Protein AF-A0A5U4X929-F1 (afdb_monomer)

Nearest PDB structures (foldseek):
  9jpj-assembly2_C  TM=9.579E-01  e=2.180E-04  Achromobacter denitrificans NBRC 15125
  4r1h-assembly1_B  TM=6.213E-01  e=6.551E-06  Listeria monocytogenes EGD-e
  6az6-assembly1_A  TM=5.165E-01  e=9.602E-06  Streptococcus agalactiae
  6az6-assembly1_B  TM=5.161E-01  e=1.023E-05  Streptococcus agalactiae
  2du9-assembly1_A  TM=5.658E-01  e=1.395E-04  Corynebacterium glutamicum ATCC 13032

Foldseek 3Di:
DDDDPPPVVVVVVVVVVVVVVVVVCLLVVLLVVVLVVCVVPPDDAFDFDDALVVSCVVVVHDSVSSVSSLVVCVLCVQWDQDVPPHIGGHPPPVCNVVRVPDVCPPCDPVNVVVVCVVPVVVVVVVCVVVPDPVNVVVVVVVVVVVVVVVVVVPPD

InterPro domains:
  IPR000524 Transcription regulator HTH, GntR [PF00392] (29-88)
  IPR000524 Transcription regulator HTH, GntR [PR00035] (49-63)
  IPR000524 Transcription regulator HTH, GntR [PR00035] (63-79)
  IPR000524 Transcription regulator HTH, GntR [PS50949] (24-92)
  IPR000524 Transcription regulator HTH, GntR [SM00345] (30-89)
  IPR000524 Transcription regulator HTH, GntR [cd07377] (33-88)
  IPR036388 Winged helix-like DNA-binding domain superfamily [G3DSA:1.10.10.10] (26-152)
  IPR036390 Winged helix DNA-binding domain superfamily [SSF46785] (25-91)

Organism: Salmonella enterica I (NCBI:txid59201)

Structure (mmCIF, N/CA/C/O backbone):
data_AF-A0A5U4X929-F1
#
_entry.id   AF-A0A5U4X929-F1
#
loop_
_atom_site.group_PDB
_atom_site.id
_atom_site.type_symbol
_atom_site.label_atom_id
_atom_site.label_alt_id
_atom_site.label_comp_id
_atom_site.label_asym_id
_atom_site.label_entity_id
_atom_site.label_seq_id
_atom_site.pdbx_PDB_ins_code
_atom_site.Cartn_x
_atom_site.Cartn_y
_atom_site.Cartn_z
_atom_site.occupancy
_atom_site.B_iso_or_equiv
_atom_site.auth_seq_id
_atom_site.auth_comp_id
_atom_site.auth_asym_id
_atom_site.auth_atom_id
_atom_site.pdbx_PDB_model_num
ATOM 1 N N . MET A 1 1 ? 39.960 34.988 -11.214 1.00 35.88 1 MET A N 1
ATOM 2 C CA . MET A 1 1 ? 39.481 35.298 -12.577 1.00 35.88 1 MET A CA 1
ATOM 3 C C . MET A 1 1 ? 39.037 33.974 -13.200 1.00 35.88 1 MET A C 1
ATOM 5 O O . MET A 1 1 ? 39.855 33.282 -13.784 1.00 35.88 1 MET A O 1
ATOM 9 N N . PHE A 1 2 ? 37.800 33.537 -12.936 1.00 37.28 2 PHE A N 1
ATOM 10 C CA . PHE A 1 2 ? 37.257 32.297 -13.508 1.00 37.28 2 PHE A CA 1
ATOM 11 C C . PHE A 1 2 ? 36.653 32.643 -14.867 1.00 37.28 2 PHE A C 1
ATOM 13 O O . PHE A 1 2 ? 35.679 33.390 -14.942 1.00 37.28 2 PHE A O 1
ATOM 20 N N . THR A 1 3 ? 37.279 32.173 -15.939 1.00 40.22 3 THR A N 1
ATOM 21 C CA . THR A 1 3 ? 36.759 32.323 -17.295 1.00 40.22 3 THR A CA 1
ATOM 22 C C . THR A 1 3 ? 35.535 31.422 -17.441 1.00 40.22 3 THR A C 1
ATOM 24 O O . THR A 1 3 ? 35.619 30.202 -17.312 1.00 40.22 3 THR A O 1
ATOM 27 N N . LEU A 1 4 ? 34.369 32.035 -17.649 1.00 42.56 4 LEU A N 1
ATOM 28 C CA . LEU A 1 4 ? 33.136 31.317 -17.958 1.00 42.56 4 LEU A CA 1
ATOM 29 C C . LEU A 1 4 ? 33.330 30.539 -19.272 1.00 42.56 4 LEU A C 1
ATOM 31 O O . LEU A 1 4 ? 33.849 31.111 -20.237 1.00 42.56 4 LEU A O 1
ATOM 35 N N . PRO A 1 5 ? 32.937 29.256 -19.33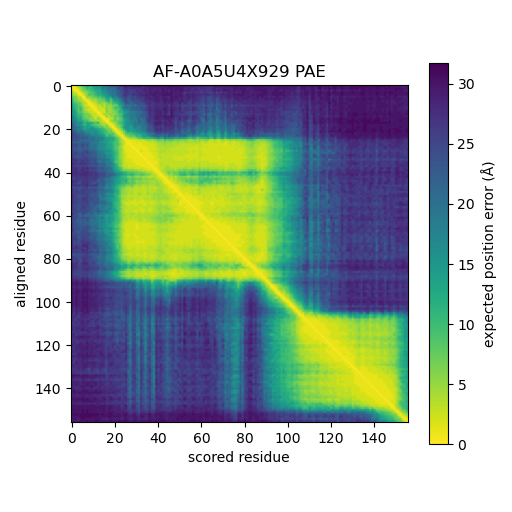9 1.00 47.97 5 PRO A N 1
ATOM 36 C CA . PRO A 1 5 ? 33.004 28.500 -20.578 1.00 47.97 5 PRO A CA 1
ATOM 37 C C . PRO A 1 5 ? 32.078 29.139 -21.621 1.00 47.97 5 PRO A C 1
ATOM 39 O O . PRO A 1 5 ? 31.026 29.689 -21.289 1.00 47.97 5 PRO A O 1
ATOM 42 N N . SER A 1 6 ? 32.494 29.093 -22.889 1.00 56.19 6 SER A N 1
ATOM 43 C CA . SER A 1 6 ? 31.748 29.678 -24.007 1.00 56.19 6 SER A CA 1
ATOM 44 C C . SER A 1 6 ? 30.284 29.215 -24.021 1.00 56.19 6 SER A C 1
ATOM 46 O O . SER A 1 6 ? 29.981 28.063 -23.708 1.00 56.19 6 SER A O 1
ATOM 48 N N . SER A 1 7 ? 29.379 30.119 -24.407 1.00 53.09 7 SER A N 1
ATOM 49 C CA . SER A 1 7 ? 27.917 29.937 -24.401 1.00 53.09 7 SER A CA 1
ATOM 50 C C . SER A 1 7 ? 27.437 28.637 -25.083 1.00 53.09 7 SER A C 1
ATOM 52 O O . SER A 1 7 ? 26.419 28.069 -24.691 1.00 53.09 7 SER A O 1
ATOM 54 N N . GLY A 1 8 ? 28.219 28.091 -26.024 1.00 54.53 8 GLY A N 1
ATOM 55 C CA . GLY A 1 8 ? 27.946 26.800 -26.664 1.00 54.53 8 GLY A CA 1
ATOM 56 C C . GLY A 1 8 ? 28.062 25.584 -25.735 1.00 54.53 8 GLY A C 1
ATOM 57 O O . GLY A 1 8 ? 27.282 24.647 -25.868 1.00 54.53 8 GLY A O 1
ATOM 58 N N . ALA A 1 9 ? 28.965 25.596 -24.749 1.00 54.56 9 ALA A N 1
ATOM 59 C CA . ALA A 1 9 ? 29.128 24.481 -23.811 1.00 54.56 9 ALA A CA 1
ATOM 60 C C . ALA A 1 9 ? 27.938 24.361 -22.843 1.00 54.56 9 ALA A C 1
ATOM 62 O O . ALA A 1 9 ? 27.523 23.255 -22.506 1.00 54.56 9 ALA A O 1
ATOM 63 N N . ILE A 1 10 ? 27.346 25.494 -22.450 1.00 56.88 10 ILE A N 1
ATOM 64 C CA . ILE A 1 10 ? 26.149 25.534 -21.598 1.00 56.88 10 ILE A CA 1
ATOM 65 C C . ILE A 1 10 ? 24.933 24.996 -22.367 1.00 56.88 10 ILE A C 1
ATOM 67 O O . ILE A 1 10 ? 24.167 24.211 -21.815 1.00 56.88 10 ILE A O 1
ATOM 71 N N . ALA A 1 11 ? 24.788 25.338 -23.653 1.00 54.38 11 ALA A N 1
ATOM 72 C CA . ALA A 1 11 ? 23.708 24.819 -24.495 1.00 54.38 11 ALA A CA 1
ATOM 73 C C . ALA A 1 11 ? 23.797 23.295 -24.706 1.00 54.38 11 ALA A C 1
ATOM 75 O O . ALA A 1 11 ? 22.776 22.614 -24.648 1.00 54.38 11 ALA A O 1
ATOM 76 N N . VAL A 1 12 ? 25.007 22.743 -24.871 1.00 56.69 12 VAL A N 1
ATOM 77 C CA . VAL A 1 12 ? 25.217 21.286 -24.973 1.00 56.69 12 VAL A CA 1
ATOM 78 C C . VAL A 1 12 ? 24.923 20.587 -23.644 1.00 56.69 12 VAL A C 1
ATOM 80 O O . VAL A 1 12 ? 24.257 19.557 -23.639 1.00 56.69 12 VAL A O 1
ATOM 83 N N . TYR A 1 13 ? 25.352 21.152 -22.511 1.00 53.66 13 TYR A N 1
ATOM 84 C CA . TYR A 1 13 ? 25.117 20.545 -21.195 1.00 53.66 13 TYR A CA 1
ATOM 85 C C . TYR A 1 13 ? 23.637 20.586 -20.791 1.00 53.66 13 TYR A C 1
ATOM 87 O O . TYR A 1 13 ? 23.113 19.611 -20.260 1.00 53.66 13 TYR A O 1
ATOM 95 N N . ILE A 1 14 ? 22.934 21.685 -21.092 1.00 56.84 14 ILE A N 1
ATOM 96 C CA . ILE A 1 14 ? 21.481 21.796 -20.898 1.00 56.84 14 ILE A CA 1
ATOM 97 C C . ILE A 1 14 ? 20.738 20.867 -21.865 1.00 56.84 14 ILE A C 1
ATOM 99 O O . ILE A 1 14 ? 19.787 20.214 -21.445 1.00 56.84 14 ILE A O 1
ATOM 103 N N . GLY A 1 15 ? 21.193 20.747 -23.117 1.00 51.22 15 GLY A N 1
ATOM 104 C CA . GLY A 1 15 ? 20.662 19.787 -24.088 1.00 51.22 15 GLY A CA 1
ATOM 105 C C . GLY A 1 15 ? 20.791 18.337 -23.610 1.00 51.22 15 GLY A C 1
ATOM 106 O O . GLY A 1 15 ? 19.793 17.625 -23.556 1.00 51.22 15 GLY A O 1
ATOM 107 N N . MET A 1 16 ? 21.980 17.930 -23.151 1.00 48.59 16 MET A N 1
ATOM 108 C CA . MET A 1 16 ? 22.230 16.593 -22.594 1.00 48.59 16 MET A CA 1
ATOM 109 C C . MET A 1 16 ? 21.453 16.341 -21.295 1.00 48.59 16 MET A C 1
ATOM 111 O O . MET A 1 16 ? 20.893 15.262 -21.121 1.00 48.59 16 MET A O 1
ATOM 115 N N . CYS A 1 17 ? 21.356 17.321 -20.390 1.00 45.53 17 CYS A N 1
ATOM 116 C CA . CYS A 1 17 ? 20.551 17.188 -19.172 1.00 45.53 17 CYS A CA 1
ATOM 117 C C . CYS A 1 17 ? 19.044 17.104 -19.469 1.00 45.53 17 CYS A C 1
ATOM 119 O O . CYS A 1 17 ? 18.342 16.332 -18.816 1.00 45.53 17 CYS A O 1
ATOM 121 N N . MET A 1 18 ? 18.537 17.842 -20.463 1.00 48.56 18 MET A N 1
ATOM 122 C CA . MET A 1 18 ? 17.137 17.749 -20.901 1.00 48.56 18 MET A CA 1
ATOM 123 C C . MET A 1 18 ? 16.835 16.400 -21.564 1.00 48.56 18 MET A C 1
ATOM 125 O O . MET A 1 18 ? 15.792 15.802 -21.295 1.00 48.56 18 MET A O 1
ATOM 129 N N . GLU A 1 19 ? 17.763 15.869 -22.360 1.00 45.16 19 GLU A N 1
ATOM 130 C CA . GLU A 1 19 ? 17.620 14.560 -23.004 1.00 45.16 19 GLU A CA 1
ATOM 131 C C . GLU A 1 19 ? 17.609 13.401 -21.984 1.00 45.16 19 GLU A C 1
ATOM 133 O O . GLU A 1 19 ? 16.868 12.427 -22.152 1.00 45.16 19 GLU A O 1
ATOM 138 N N . GLN A 1 20 ? 18.328 13.548 -20.863 1.00 47.12 20 GLN A N 1
ATOM 139 C CA . GLN A 1 20 ? 18.339 12.585 -19.749 1.00 47.12 20 GLN A CA 1
ATOM 140 C C . GLN A 1 20 ? 17.095 12.671 -18.839 1.00 47.12 20 GLN A C 1
ATOM 142 O O . GLN A 1 20 ? 16.702 11.676 -18.229 1.00 47.12 20 GLN A O 1
ATOM 147 N N . ILE A 1 21 ? 16.432 13.830 -18.744 1.00 49.53 21 ILE A N 1
ATOM 148 C CA . ILE A 1 21 ? 15.215 13.992 -17.923 1.00 49.53 21 ILE A CA 1
ATOM 149 C C . ILE A 1 21 ? 13.966 13.458 -18.651 1.00 49.53 21 ILE A C 1
ATOM 151 O O . ILE A 1 21 ?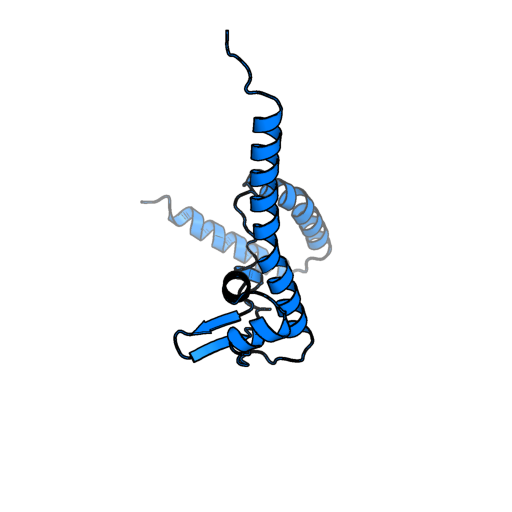 13.066 12.914 -18.007 1.00 49.53 21 ILE A O 1
ATOM 155 N N . LEU A 1 22 ? 13.914 13.550 -19.985 1.00 49.53 22 LEU A N 1
ATOM 156 C CA . LEU A 1 22 ? 12.756 13.120 -20.784 1.00 49.53 22 LEU A CA 1
ATOM 157 C C . LEU A 1 22 ? 12.661 11.598 -20.969 1.00 49.53 22 LEU A C 1
ATOM 159 O O . LEU A 1 22 ? 11.561 11.048 -21.030 1.00 49.53 22 LEU A O 1
ATOM 163 N N . THR A 1 23 ? 13.790 10.888 -20.997 1.00 49.41 23 THR A N 1
ATOM 164 C CA . THR A 1 23 ? 13.805 9.416 -21.080 1.00 49.41 23 THR A CA 1
ATOM 165 C C . THR A 1 23 ? 13.319 8.756 -19.787 1.00 49.41 23 THR A C 1
ATOM 167 O O . THR A 1 23 ? 12.707 7.690 -19.837 1.00 49.41 23 THR A O 1
ATOM 170 N N . LYS A 1 24 ? 13.477 9.427 -18.638 1.00 54.28 24 LYS A N 1
ATOM 171 C CA . LYS A 1 24 ? 13.098 8.914 -17.312 1.00 54.28 24 LYS A CA 1
ATOM 172 C C . LYS A 1 24 ? 11.581 8.899 -17.037 1.00 54.28 24 LYS A C 1
ATOM 174 O O . LYS A 1 24 ? 11.179 8.428 -15.980 1.00 54.28 24 LYS A O 1
ATOM 179 N N . ARG A 1 25 ? 10.731 9.392 -17.953 1.00 68.25 25 ARG A N 1
ATOM 180 C CA . ARG A 1 25 ? 9.255 9.377 -17.808 1.00 68.25 25 ARG A CA 1
ATOM 181 C C . ARG A 1 25 ? 8.533 8.337 -18.661 1.00 68.25 25 ARG A C 1
ATOM 183 O O . ARG A 1 25 ? 7.434 7.932 -18.306 1.00 68.25 25 ARG A O 1
ATOM 190 N N . ARG A 1 26 ? 9.142 7.840 -19.743 1.00 74.75 26 ARG A N 1
ATOM 191 C CA . ARG A 1 26 ? 8.427 6.977 -20.701 1.00 74.75 26 ARG A CA 1
ATOM 192 C C . ARG A 1 26 ? 7.941 5.664 -20.073 1.00 74.75 26 ARG A C 1
ATOM 194 O O . ARG A 1 26 ? 6.840 5.226 -20.380 1.00 74.75 26 ARG A O 1
ATOM 201 N N . TYR A 1 27 ? 8.728 5.040 -19.195 1.00 81.31 27 TYR A N 1
ATOM 202 C CA . TYR A 1 27 ? 8.278 3.827 -18.497 1.00 81.31 27 TYR A CA 1
ATOM 203 C C . TYR A 1 27 ? 7.140 4.118 -17.511 1.00 81.31 27 TYR A C 1
ATOM 205 O O . TYR A 1 27 ? 6.299 3.254 -17.288 1.00 81.31 27 TYR A O 1
ATOM 213 N N . PHE A 1 28 ? 7.099 5.324 -16.936 1.00 82.19 28 PHE A N 1
ATOM 214 C CA . PHE A 1 28 ? 6.070 5.726 -15.984 1.00 82.19 28 PHE A CA 1
ATOM 215 C C . PHE A 1 28 ? 4.723 5.900 -16.687 1.00 82.19 28 PHE A C 1
ATOM 217 O O . PHE A 1 28 ? 3.736 5.308 -16.258 1.00 82.19 28 PHE A O 1
ATOM 224 N N . ASP A 1 29 ? 4.708 6.617 -17.813 1.00 83.50 29 ASP A N 1
ATOM 225 C CA . ASP A 1 29 ? 3.500 6.814 -18.623 1.00 83.50 29 ASP A CA 1
ATOM 226 C C . ASP A 1 29 ? 2.954 5.475 -19.145 1.00 83.50 29 ASP A C 1
ATOM 228 O O . ASP A 1 29 ? 1.753 5.217 -19.094 1.00 83.50 29 ASP A O 1
ATOM 232 N N . ILE A 1 30 ? 3.844 4.579 -19.587 1.00 87.50 30 ILE A N 1
ATOM 233 C CA . ILE A 1 30 ? 3.464 3.232 -20.033 1.00 87.50 30 ILE A CA 1
ATOM 234 C C . ILE A 1 30 ? 2.960 2.378 -18.864 1.00 87.50 30 ILE A C 1
ATOM 236 O O . ILE A 1 30 ? 1.992 1.639 -19.023 1.00 87.50 30 ILE A O 1
ATOM 240 N N . GLY A 1 31 ? 3.569 2.495 -17.682 1.00 87.00 31 GLY A N 1
ATOM 241 C CA . GLY A 1 31 ? 3.102 1.826 -16.468 1.00 87.00 31 GLY A CA 1
ATOM 242 C C . GLY A 1 31 ? 1.667 2.212 -16.113 1.00 87.00 31 GLY A C 1
ATOM 243 O O . GLY A 1 31 ? 0.854 1.326 -15.861 1.00 87.00 31 GLY A O 1
ATOM 244 N N . LEU A 1 32 ? 1.332 3.504 -16.181 1.00 84.75 32 LEU A N 1
ATOM 245 C CA . LEU A 1 32 ? -0.032 3.990 -15.943 1.00 84.75 32 LEU A CA 1
ATOM 246 C C . LEU A 1 32 ? -1.035 3.451 -16.973 1.00 84.75 32 LEU A C 1
ATOM 248 O O . LEU A 1 32 ? -2.118 3.017 -16.597 1.00 84.75 32 LEU A O 1
ATOM 252 N N . GLN A 1 33 ? -0.670 3.399 -18.257 1.00 85.25 33 GLN A N 1
ATOM 253 C CA . GLN A 1 33 ? -1.547 2.830 -19.291 1.00 85.25 33 GLN A CA 1
ATOM 254 C C . GLN A 1 33 ? -1.796 1.330 -19.086 1.00 85.25 33 GLN A C 1
ATOM 256 O O . GLN A 1 33 ? -2.909 0.844 -19.285 1.00 85.25 33 GLN A O 1
ATOM 261 N N . ILE A 1 34 ? -0.766 0.577 -18.686 1.00 86.94 34 ILE A N 1
ATOM 262 C CA . ILE A 1 34 ? -0.909 -0.846 -18.356 1.00 86.94 34 ILE A CA 1
ATOM 263 C C . ILE A 1 34 ? -1.823 -1.011 -17.136 1.00 86.94 34 ILE A C 1
ATOM 265 O O . ILE A 1 34 ? -2.690 -1.878 -17.143 1.00 86.94 34 ILE A O 1
ATOM 269 N N . GLU A 1 35 ? -1.665 -0.174 -16.114 1.00 85.06 35 GLU A N 1
ATOM 270 C CA . GLU A 1 35 ? -2.514 -0.175 -14.921 1.00 85.06 35 GLU A CA 1
ATOM 271 C C . GLU A 1 35 ? -3.987 0.097 -15.251 1.00 85.06 35 GLU A C 1
ATOM 273 O O . GLU A 1 35 ? -4.858 -0.654 -14.815 1.00 85.06 35 GLU A O 1
ATOM 278 N N . GLU A 1 36 ? -4.274 1.106 -16.075 1.00 83.06 36 GLU A N 1
ATOM 279 C CA . GLU A 1 36 ? -5.635 1.391 -16.546 1.00 83.06 36 GLU A CA 1
ATOM 280 C C . GLU A 1 36 ? -6.249 0.192 -17.281 1.00 83.06 36 GLU A C 1
ATOM 282 O O . GLU A 1 36 ? -7.409 -0.152 -17.055 1.00 83.06 36 GLU A O 1
ATOM 287 N N . LEU A 1 37 ? -5.468 -0.499 -18.118 1.00 82.69 37 LEU A N 1
ATOM 288 C CA . LEU A 1 37 ? -5.927 -1.700 -18.817 1.00 82.69 37 LEU A CA 1
ATOM 289 C C . LEU A 1 37 ? -6.202 -2.866 -17.865 1.00 82.69 37 LEU A C 1
ATOM 291 O O . LEU A 1 37 ? -7.166 -3.602 -18.081 1.00 82.69 37 LEU A O 1
ATOM 295 N N . LEU A 1 38 ? -5.411 -3.025 -16.805 1.00 81.56 38 LEU A N 1
ATOM 296 C CA . LEU A 1 38 ? -5.669 -4.031 -15.773 1.00 81.56 38 LEU A CA 1
ATOM 297 C C . LEU A 1 38 ? -6.986 -3.740 -15.037 1.00 81.56 38 LEU A C 1
ATOM 299 O O . LEU A 1 38 ? -7.799 -4.647 -14.868 1.00 81.56 38 LEU A O 1
ATOM 303 N N . TYR A 1 39 ? -7.252 -2.475 -14.695 1.00 77.75 39 TYR A N 1
ATOM 304 C CA . TYR A 1 39 ? -8.488 -2.067 -14.013 1.00 77.75 39 TYR A CA 1
ATOM 305 C C . TYR A 1 39 ? -9.710 -1.914 -14.927 1.00 77.75 39 TYR A C 1
ATOM 307 O O . TYR A 1 39 ? -10.835 -1.867 -14.435 1.00 77.75 39 TYR A O 1
ATOM 315 N N . SER A 1 40 ? -9.531 -1.901 -16.250 1.00 74.81 40 SER A N 1
ATOM 316 C CA . SER A 1 40 ? -10.633 -1.836 -17.224 1.00 74.81 40 SER A CA 1
ATOM 317 C C . SER A 1 40 ? -11.531 -3.087 -17.244 1.00 74.81 40 SER A C 1
ATOM 319 O O . SER A 1 40 ? -12.521 -3.130 -17.974 1.00 74.81 40 SER A O 1
ATOM 321 N N . GLY A 1 41 ? -11.199 -4.115 -16.454 1.00 66.62 41 GLY A N 1
ATOM 322 C CA . GLY A 1 41 ? -11.954 -5.365 -16.354 1.00 66.62 41 GLY A CA 1
ATOM 323 C C . GLY A 1 41 ? -11.611 -6.395 -17.433 1.00 66.62 41 GLY A C 1
ATOM 324 O O . GLY A 1 41 ? -12.222 -7.462 -17.473 1.00 66.62 41 GLY A O 1
ATOM 325 N N . VAL A 1 42 ? -10.629 -6.099 -18.293 1.00 69.25 42 VAL A N 1
ATOM 326 C CA . VAL A 1 42 ? -10.103 -7.032 -19.305 1.00 69.25 42 VAL A CA 1
ATOM 327 C C . VAL A 1 42 ? -9.305 -8.172 -18.662 1.00 69.25 42 VAL A C 1
ATOM 329 O O . VAL A 1 42 ? -9.294 -9.275 -19.201 1.00 69.25 42 VAL A O 1
ATOM 332 N N . PHE A 1 43 ? -8.683 -7.928 -17.505 1.00 72.00 43 PHE A N 1
ATOM 333 C CA . PHE A 1 43 ? -7.905 -8.915 -16.756 1.00 72.00 43 PHE A CA 1
ATOM 334 C C . PHE A 1 43 ? -8.554 -9.207 -15.404 1.00 72.00 43 PHE A C 1
ATOM 336 O O . PHE A 1 43 ? -9.006 -8.297 -14.709 1.00 72.00 43 PHE A O 1
ATOM 343 N N . LYS A 1 44 ? -8.578 -10.480 -15.004 1.00 73.06 44 LYS A N 1
ATOM 344 C CA . LYS A 1 44 ? -9.020 -10.884 -13.662 1.00 73.06 44 LYS A CA 1
ATOM 345 C C . LYS A 1 44 ? -7.855 -10.895 -12.678 1.00 73.06 44 LYS A C 1
ATOM 347 O O . LYS A 1 44 ? -6.722 -11.206 -13.038 1.00 73.06 44 LYS A O 1
ATOM 352 N N . ALA A 1 45 ? -8.139 -10.616 -11.407 1.00 74.56 45 ALA A N 1
ATOM 353 C CA . ALA A 1 45 ? -7.175 -10.805 -10.327 1.00 74.56 45 ALA A CA 1
ATOM 354 C C . ALA A 1 45 ? -6.600 -12.236 -10.361 1.00 74.56 45 ALA A C 1
ATOM 356 O O . ALA A 1 45 ? -7.347 -13.212 -10.441 1.00 74.56 45 ALA A O 1
ATOM 357 N N . GLY A 1 46 ? -5.276 -12.362 -10.314 1.00 78.69 46 GLY A N 1
ATOM 358 C CA . GLY A 1 46 ? -4.552 -13.629 -10.435 1.00 78.69 46 GLY A CA 1
ATOM 359 C C . GLY A 1 46 ? -4.289 -14.085 -11.874 1.00 78.69 46 GLY A C 1
ATOM 360 O O . GLY A 1 46 ? -3.630 -15.107 -12.071 1.00 78.69 46 GLY A O 1
ATOM 361 N N . GLU A 1 47 ? -4.762 -13.354 -12.885 1.00 83.81 47 GLU A N 1
ATOM 362 C CA . GLU A 1 47 ? -4.497 -13.664 -14.286 1.00 83.81 47 GLU A CA 1
ATOM 363 C C . GLU A 1 47 ? -3.070 -13.281 -14.687 1.00 83.81 47 GLU A C 1
ATOM 365 O O . GLU A 1 47 ? -2.479 -12.314 -14.196 1.00 83.81 47 GLU A O 1
ATOM 370 N N . ARG A 1 48 ? -2.493 -14.078 -15.587 1.00 86.56 48 ARG A N 1
ATOM 371 C CA . ARG A 1 48 ? -1.144 -13.861 -16.097 1.00 86.56 48 ARG A CA 1
ATOM 372 C C . ARG A 1 48 ? -1.162 -12.766 -17.163 1.00 86.56 48 ARG A C 1
ATOM 374 O O . ARG A 1 48 ? -1.878 -12.877 -18.154 1.00 86.56 48 ARG A O 1
ATOM 381 N N . LEU A 1 49 ? -0.318 -11.752 -16.993 1.00 86.88 49 LEU A N 1
ATOM 382 C CA . LEU A 1 49 ? -0.102 -10.722 -18.003 1.00 86.88 49 LEU A CA 1
ATOM 383 C C . LEU A 1 49 ? 0.599 -11.305 -19.246 1.00 86.88 49 LEU A C 1
ATOM 385 O O . LEU A 1 49 ? 1.377 -12.263 -19.134 1.00 86.88 49 LEU A O 1
ATOM 389 N N . PRO A 1 50 ? 0.389 -10.691 -20.428 1.00 86.56 50 PRO A N 1
ATOM 390 C CA . PRO A 1 50 ? 1.162 -10.997 -21.625 1.00 86.56 50 PRO A CA 1
ATOM 391 C C . PRO A 1 50 ? 2.669 -10.879 -21.369 1.00 86.56 50 PRO A C 1
ATOM 393 O O . PRO A 1 50 ? 3.118 -10.096 -20.529 1.00 86.56 50 PRO A O 1
ATOM 396 N N . ALA A 1 51 ? 3.471 -11.645 -22.109 1.00 87.56 51 ALA A N 1
ATOM 397 C CA . ALA A 1 51 ? 4.923 -11.585 -21.973 1.00 87.56 51 ALA A CA 1
ATOM 398 C C . ALA A 1 51 ? 5.462 -10.179 -22.304 1.00 87.56 51 ALA A C 1
ATOM 400 O O . ALA A 1 51 ? 4.905 -9.480 -23.151 1.00 87.56 51 ALA A O 1
ATOM 401 N N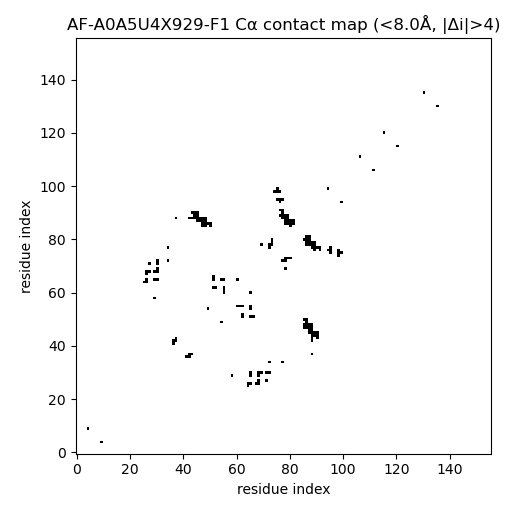 . GLU A 1 52 ? 6.606 -9.797 -21.719 1.00 86.88 52 GLU A N 1
ATOM 402 C CA . GLU A 1 52 ? 7.246 -8.488 -21.966 1.00 86.88 52 GLU A CA 1
ATOM 403 C C . GLU A 1 52 ? 7.414 -8.179 -23.459 1.00 86.88 52 GLU A C 1
ATOM 405 O O . GLU A 1 52 ? 7.276 -7.036 -23.888 1.00 86.88 52 GLU A O 1
ATOM 410 N N . ARG A 1 53 ? 7.687 -9.213 -24.265 1.00 86.00 53 ARG A N 1
ATOM 411 C CA . ARG A 1 53 ? 7.790 -9.091 -25.719 1.00 86.00 53 ARG A CA 1
ATOM 412 C C . ARG A 1 53 ? 6.473 -8.634 -26.350 1.00 86.00 53 ARG A C 1
ATOM 414 O O . ARG A 1 53 ? 6.484 -7.693 -27.134 1.00 86.00 53 ARG A O 1
ATOM 421 N N . GLU A 1 54 ? 5.361 -9.264 -26.000 1.00 86.44 54 GLU A N 1
ATOM 422 C CA . GLU A 1 54 ? 4.050 -8.899 -26.542 1.00 86.44 54 GLU A CA 1
ATOM 423 C C . GLU A 1 54 ? 3.628 -7.504 -26.082 1.00 86.44 54 GLU A C 1
ATOM 425 O O . GLU A 1 54 ? 3.108 -6.724 -26.874 1.00 86.44 54 GLU A O 1
ATOM 430 N N . LEU A 1 55 ? 3.909 -7.153 -24.824 1.00 87.00 55 LEU A N 1
ATOM 431 C CA . LEU A 1 55 ? 3.679 -5.800 -24.317 1.00 87.00 55 LEU A CA 1
ATOM 432 C C . LEU A 1 55 ? 4.528 -4.775 -25.084 1.00 87.00 55 LEU A C 1
ATOM 434 O O . LEU A 1 55 ? 4.020 -3.731 -25.478 1.00 87.00 55 LEU A O 1
ATOM 438 N N . SER A 1 56 ? 5.792 -5.087 -25.383 1.00 87.62 56 SER A N 1
ATOM 439 C CA . SER A 1 56 ? 6.656 -4.181 -26.152 1.00 87.62 56 SER A CA 1
ATOM 440 C C . SER A 1 56 ? 6.125 -3.913 -27.564 1.00 87.62 56 SER A C 1
ATOM 442 O O . SER A 1 56 ? 6.184 -2.779 -28.034 1.00 87.62 56 SER A O 1
ATOM 444 N N . GLU A 1 57 ? 5.538 -4.927 -28.205 1.00 87.94 57 GLU A N 1
ATOM 445 C CA . GLU A 1 57 ? 4.925 -4.815 -29.532 1.00 87.94 57 GLU A CA 1
ATOM 446 C C . GLU A 1 57 ? 3.605 -4.021 -29.475 1.00 87.94 57 GLU A C 1
ATOM 448 O O . GLU A 1 57 ? 3.392 -3.130 -30.296 1.00 87.94 57 GLU A O 1
ATOM 453 N N . ARG A 1 58 ? 2.752 -4.268 -28.469 1.00 85.75 58 ARG A N 1
ATOM 454 C CA . ARG A 1 58 ? 1.464 -3.565 -28.288 1.00 85.75 58 ARG A CA 1
ATOM 455 C C . ARG A 1 58 ? 1.630 -2.077 -27.978 1.00 85.75 58 ARG A C 1
ATOM 457 O O . ARG A 1 58 ? 0.930 -1.256 -28.560 1.00 85.75 58 ARG A O 1
ATOM 464 N N . PHE A 1 59 ? 2.557 -1.736 -27.085 1.00 84.19 59 PHE A N 1
ATOM 465 C CA . PHE A 1 59 ? 2.825 -0.353 -26.672 1.00 84.19 59 PHE A CA 1
ATOM 466 C C . PHE A 1 59 ? 3.906 0.333 -27.521 1.00 84.19 59 PHE A C 1
ATOM 468 O O . PHE A 1 59 ? 4.308 1.450 -27.206 1.00 84.19 59 PHE A O 1
ATOM 475 N N . GLN A 1 60 ? 4.393 -0.331 -28.580 1.00 85.38 60 GLN A N 1
ATOM 476 C CA . GLN A 1 60 ? 5.400 0.185 -29.518 1.00 85.38 60 GLN A CA 1
ATOM 477 C C . GLN A 1 60 ? 6.626 0.794 -28.813 1.00 85.38 60 GLN A C 1
ATOM 479 O O . GLN A 1 60 ? 7.124 1.861 -29.174 1.00 85.38 60 GLN A O 1
ATOM 484 N N . THR A 1 61 ? 7.116 0.119 -27.772 1.00 85.38 61 THR A N 1
ATOM 485 C CA . THR A 1 61 ? 8.214 0.610 -26.929 1.00 85.38 61 THR A CA 1
ATOM 486 C C . THR A 1 61 ? 9.322 -0.431 -26.779 1.00 85.38 61 THR A C 1
ATOM 488 O O . THR A 1 61 ? 9.189 -1.584 -27.186 1.00 85.38 61 THR A O 1
ATOM 491 N N . SER A 1 62 ? 10.443 -0.038 -26.173 1.00 86.00 62 SER A N 1
ATOM 492 C CA . SER A 1 62 ? 11.547 -0.964 -25.920 1.00 86.00 62 SER A CA 1
ATOM 493 C C . SER A 1 62 ? 11.201 -1.965 -24.810 1.00 86.00 62 SER A C 1
ATOM 495 O O . SER A 1 62 ? 10.495 -1.641 -23.852 1.00 86.00 62 SER A O 1
ATOM 497 N N . ARG A 1 63 ? 11.762 -3.177 -24.885 1.00 85.31 63 ARG A N 1
ATOM 498 C CA . ARG A 1 63 ? 11.628 -4.184 -23.815 1.00 85.31 63 ARG A CA 1
ATOM 499 C C . ARG A 1 63 ? 12.147 -3.671 -22.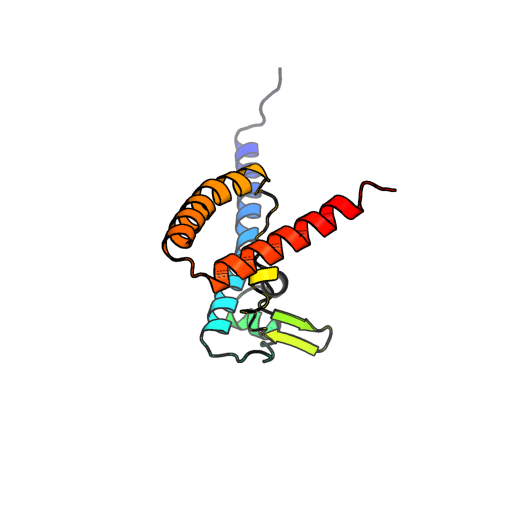473 1.00 85.31 63 ARG A C 1
ATOM 501 O O . ARG A 1 63 ? 11.552 -3.959 -21.444 1.00 85.31 63 ARG A O 1
ATOM 508 N N . THR A 1 64 ? 13.212 -2.870 -22.490 1.00 84.94 64 THR A N 1
ATOM 509 C CA . THR A 1 64 ? 13.770 -2.233 -21.291 1.00 84.94 64 THR A CA 1
ATOM 510 C C . THR A 1 64 ? 12.742 -1.323 -20.620 1.00 84.94 64 THR A C 1
ATOM 512 O O . THR A 1 64 ? 12.547 -1.408 -19.415 1.00 84.94 64 THR A O 1
ATOM 515 N N . THR A 1 65 ? 12.008 -0.531 -21.405 1.00 84.62 65 THR A N 1
ATOM 516 C CA . THR A 1 65 ? 10.955 0.363 -20.902 1.00 84.62 65 THR A CA 1
ATOM 517 C C . THR A 1 65 ? 9.752 -0.409 -20.353 1.00 84.62 65 THR A C 1
ATOM 519 O O . THR A 1 65 ? 9.222 -0.036 -19.312 1.00 84.62 65 THR A O 1
ATOM 522 N N . ILE A 1 66 ? 9.336 -1.504 -21.006 1.00 90.19 66 ILE A N 1
ATOM 523 C CA . ILE A 1 66 ? 8.296 -2.400 -20.462 1.00 90.19 66 ILE A CA 1
ATOM 524 C C . ILE A 1 66 ? 8.740 -3.007 -19.137 1.00 90.19 66 ILE A C 1
ATOM 526 O O . ILE A 1 66 ? 7.960 -3.057 -18.192 1.00 90.19 66 ILE A O 1
ATOM 530 N N . ARG A 1 67 ? 9.994 -3.451 -19.052 1.00 86.81 67 ARG A N 1
ATOM 531 C CA . ARG A 1 67 ? 10.532 -4.041 -17.831 1.00 86.81 67 ARG A CA 1
ATOM 532 C C . ARG A 1 67 ? 10.550 -3.035 -16.682 1.00 86.81 67 ARG A C 1
ATOM 534 O O . ARG A 1 67 ? 10.130 -3.374 -15.583 1.00 86.81 67 ARG A O 1
ATOM 541 N N . GLU A 1 68 ? 10.966 -1.796 -16.935 1.00 85.69 68 GLU A N 1
ATOM 542 C CA . GLU A 1 68 ? 10.897 -0.709 -15.949 1.00 85.69 68 GLU A CA 1
ATOM 543 C C . GLU A 1 68 ? 9.453 -0.401 -15.522 1.00 85.69 68 GLU A C 1
ATOM 545 O O . GLU A 1 68 ? 9.192 -0.223 -14.333 1.00 85.69 68 GLU A O 1
ATOM 550 N N . ALA A 1 69 ? 8.502 -0.411 -16.461 1.00 87.50 69 ALA A N 1
ATOM 551 C CA . ALA A 1 69 ? 7.082 -0.235 -16.165 1.00 87.50 69 ALA A CA 1
ATOM 552 C C . ALA A 1 69 ? 6.526 -1.378 -15.294 1.00 87.50 69 ALA A C 1
ATOM 554 O O . ALA A 1 69 ? 5.824 -1.125 -14.320 1.00 87.50 69 ALA A O 1
ATOM 555 N N . ILE A 1 70 ? 6.880 -2.634 -15.586 1.00 88.62 70 ILE A N 1
ATOM 556 C CA . ILE A 1 70 ? 6.470 -3.801 -14.786 1.00 88.62 70 ILE A CA 1
ATOM 557 C C . ILE A 1 70 ? 7.074 -3.744 -13.381 1.00 88.62 70 ILE A C 1
ATOM 559 O O . ILE A 1 70 ? 6.360 -3.999 -12.417 1.00 88.62 70 ILE A O 1
ATOM 563 N N . ILE A 1 71 ? 8.351 -3.367 -13.247 1.00 84.56 71 ILE A N 1
ATOM 564 C CA . ILE A 1 71 ? 8.993 -3.172 -11.937 1.00 84.56 71 ILE A CA 1
ATOM 565 C C . ILE A 1 71 ? 8.258 -2.082 -11.149 1.00 84.56 71 ILE A C 1
ATOM 567 O O . ILE A 1 71 ? 7.963 -2.266 -9.972 1.00 84.56 71 ILE A O 1
ATOM 571 N N . MET A 1 72 ? 7.908 -0.964 -11.789 1.00 85.31 72 MET A N 1
ATOM 572 C CA . MET A 1 72 ? 7.115 0.097 -11.162 1.00 85.31 72 MET A CA 1
ATOM 573 C C . MET A 1 72 ? 5.755 -0.428 -10.673 1.00 85.31 72 MET A C 1
ATOM 575 O O . MET A 1 72 ? 5.385 -0.177 -9.526 1.00 85.31 72 MET A O 1
ATOM 579 N N . LEU A 1 73 ? 5.049 -1.221 -11.483 1.00 84.19 73 LEU A N 1
ATOM 580 C CA . LEU A 1 73 ? 3.771 -1.830 -11.099 1.00 84.19 73 LEU A CA 1
ATOM 581 C C . LEU A 1 73 ? 3.914 -2.867 -9.975 1.00 84.19 73 LEU A C 1
ATOM 583 O O . LEU A 1 73 ? 3.041 -2.966 -9.112 1.00 84.19 73 LEU A O 1
ATOM 587 N N . GLU A 1 74 ? 5.015 -3.617 -9.942 1.00 84.50 74 GLU A N 1
ATOM 588 C CA . GLU A 1 74 ? 5.334 -4.566 -8.871 1.00 84.50 74 GLU A CA 1
ATOM 589 C C . GLU A 1 74 ? 5.627 -3.850 -7.542 1.00 84.50 74 GLU A C 1
ATOM 591 O O . GLU A 1 74 ? 5.153 -4.256 -6.468 1.00 84.50 74 GLU A O 1
ATOM 596 N N . LEU A 1 75 ? 6.350 -2.730 -7.610 1.00 80.00 75 LEU A N 1
ATOM 597 C CA . LEU A 1 75 ? 6.592 -1.851 -6.467 1.00 80.00 75 LEU A CA 1
ATOM 598 C C . LEU A 1 75 ? 5.282 -1.247 -5.948 1.00 80.00 75 LEU A C 1
ATOM 600 O O . LEU A 1 75 ? 5.040 -1.311 -4.744 1.00 80.00 75 LEU A O 1
ATOM 604 N N . LYS A 1 76 ? 4.394 -0.783 -6.840 1.00 75.88 76 LYS A N 1
ATOM 605 C CA . LYS A 1 76 ? 3.028 -0.336 -6.492 1.00 75.88 76 LYS A CA 1
ATOM 606 C C . LYS A 1 76 ? 2.135 -1.466 -5.963 1.00 75.88 76 LYS A C 1
ATOM 6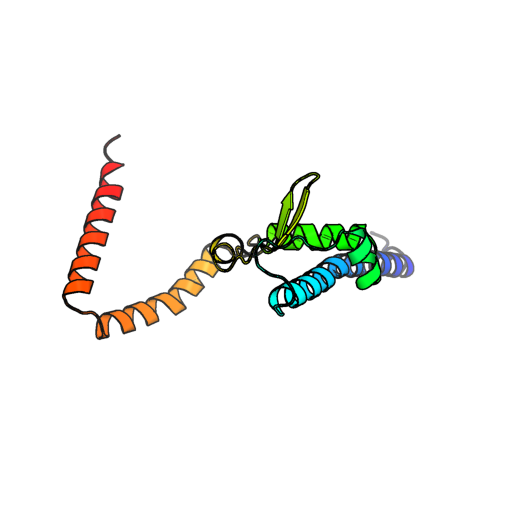08 O O . LYS A 1 76 ? 1.092 -1.202 -5.374 1.00 75.88 76 LYS A O 1
ATOM 613 N N . GLY A 1 77 ? 2.532 -2.724 -6.158 1.00 76.69 77 GLY A N 1
ATOM 614 C CA . GLY A 1 77 ? 1.778 -3.900 -5.730 1.00 76.69 77 GLY A CA 1
ATOM 615 C C . GLY A 1 77 ? 0.615 -4.266 -6.649 1.00 76.69 77 GLY A C 1
ATOM 616 O O . GLY A 1 77 ? -0.196 -5.096 -6.262 1.00 76.69 77 GLY A O 1
ATOM 617 N N . VAL A 1 78 ? 0.532 -3.690 -7.846 1.00 82.69 78 VAL A N 1
ATOM 618 C CA . VAL A 1 78 ? -0.501 -4.010 -8.847 1.00 82.69 78 VAL A CA 1
ATOM 619 C C . VAL A 1 78 ? -0.215 -5.360 -9.511 1.00 82.69 78 VAL A C 1
ATOM 621 O O . VAL A 1 78 ? -1.126 -6.058 -9.937 1.00 82.69 78 VAL A O 1
ATOM 624 N N . VAL A 1 79 ? 1.054 -5.764 -9.590 1.00 86.75 79 VAL A N 1
ATOM 625 C CA . VAL A 1 79 ? 1.459 -7.052 -10.168 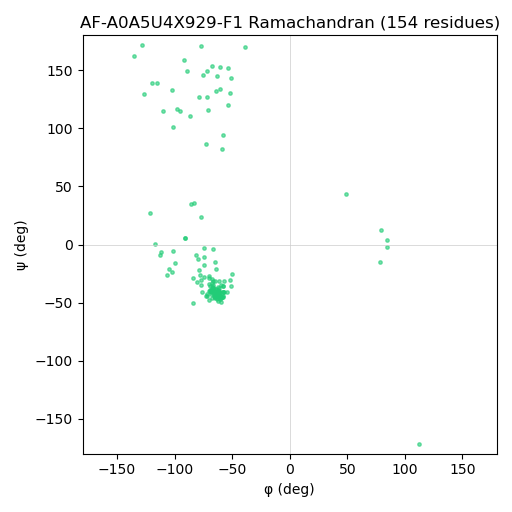1.00 86.75 79 VAL A CA 1
ATOM 626 C C . VAL A 1 79 ? 2.496 -7.759 -9.296 1.00 86.75 79 VAL A C 1
ATOM 628 O O . VAL A 1 79 ? 3.149 -7.136 -8.461 1.00 86.75 79 VAL A O 1
ATOM 631 N N . GLU A 1 80 ? 2.665 -9.062 -9.497 1.00 86.75 80 GLU A N 1
ATOM 632 C CA . GLU A 1 80 ? 3.749 -9.858 -8.907 1.00 86.75 80 GLU A CA 1
ATOM 633 C C . GLU A 1 80 ? 4.499 -10.610 -10.000 1.00 86.75 80 GLU A C 1
ATOM 635 O O . GLU A 1 80 ? 3.894 -11.294 -10.835 1.00 86.75 80 GLU A O 1
ATOM 640 N N . VAL A 1 81 ? 5.828 -10.487 -9.994 1.00 85.62 81 VAL A N 1
ATOM 641 C CA . VAL A 1 81 ? 6.700 -11.195 -10.927 1.00 85.62 81 VAL A CA 1
ATOM 642 C C . VAL A 1 81 ? 7.194 -12.477 -10.265 1.00 85.62 81 VAL A C 1
ATOM 644 O O . VAL A 1 81 ? 7.964 -12.463 -9.309 1.00 85.62 81 VAL A O 1
ATOM 647 N N . LYS A 1 82 ? 6.787 -13.626 -10.808 1.00 84.62 82 LYS A N 1
ATOM 648 C CA . LYS A 1 82 ? 7.294 -14.934 -10.381 1.00 84.62 82 LYS A CA 1
ATOM 649 C C . LYS A 1 82 ? 8.384 -15.384 -11.341 1.00 84.62 82 LYS A C 1
ATOM 651 O O . LYS A 1 82 ? 8.125 -15.605 -12.528 1.00 84.62 82 LYS A O 1
ATOM 656 N N . GLN A 1 83 ? 9.608 -15.527 -10.832 1.00 78.19 83 GLN A N 1
ATOM 657 C CA . GLN A 1 83 ? 10.774 -15.909 -11.630 1.00 78.19 83 GLN A CA 1
ATOM 658 C C . GLN A 1 83 ? 10.495 -17.202 -12.417 1.00 78.19 83 GLN A C 1
ATOM 660 O O . GLN A 1 83 ? 10.160 -18.233 -11.843 1.00 78.19 83 GLN A O 1
ATOM 665 N N . GLY A 1 84 ? 10.577 -17.131 -13.748 1.00 75.00 84 GLY A N 1
ATOM 666 C CA . GLY A 1 84 ? 10.310 -18.260 -14.653 1.00 75.00 84 GLY A CA 1
ATOM 667 C C . GLY A 1 84 ? 8.829 -18.589 -14.906 1.00 75.00 84 GLY A C 1
ATOM 668 O O . GLY A 1 84 ? 8.534 -19.276 -15.881 1.00 75.00 84 GLY A O 1
ATOM 669 N N . ALA A 1 85 ? 7.894 -18.072 -14.104 1.00 76.06 85 ALA A N 1
ATOM 670 C CA . ALA A 1 85 ? 6.457 -18.327 -14.253 1.00 76.06 85 ALA A CA 1
ATOM 671 C C . ALA A 1 85 ? 5.694 -17.167 -14.919 1.00 76.06 85 ALA A C 1
ATOM 673 O O . ALA A 1 85 ? 4.670 -17.405 -15.554 1.00 76.06 85 ALA A O 1
ATOM 674 N N . GLY A 1 86 ? 6.218 -15.939 -14.860 1.00 83.50 86 GLY A N 1
ATOM 675 C CA . GLY A 1 86 ? 5.640 -14.758 -15.509 1.00 83.50 86 GLY A CA 1
ATOM 676 C C . GLY A 1 86 ? 5.097 -13.729 -14.517 1.00 83.50 86 GLY A C 1
ATOM 677 O O . GLY A 1 86 ? 5.313 -13.838 -13.311 1.00 83.50 86 GLY A O 1
ATOM 678 N N . THR A 1 87 ? 4.411 -12.720 -15.047 1.00 87.62 87 THR A N 1
ATOM 679 C CA . THR A 1 87 ? 3.849 -11.604 -14.275 1.00 87.62 87 THR A CA 1
ATOM 680 C C . THR A 1 87 ? 2.354 -11.817 -14.085 1.00 87.62 87 THR A C 1
ATOM 682 O O . THR A 1 87 ? 1.659 -12.135 -15.048 1.00 87.62 87 THR A O 1
ATOM 685 N N . TYR A 1 88 ? 1.858 -11.647 -12.864 1.00 88.06 88 TYR A N 1
ATOM 686 C CA . TYR A 1 88 ? 0.458 -11.878 -12.509 1.00 88.06 88 TYR A CA 1
ATOM 687 C C . TYR A 1 88 ? -0.182 -10.598 -11.984 1.00 88.06 88 TYR A C 1
ATOM 689 O O . TYR A 1 88 ? 0.448 -9.873 -11.214 1.00 88.06 88 TYR A O 1
ATOM 697 N N . PHE A 1 89 ? -1.423 -10.328 -12.388 1.00 87.19 89 PHE A N 1
ATOM 698 C CA . PHE A 1 89 ? -2.198 -9.208 -11.866 1.00 87.19 89 PHE A CA 1
ATOM 699 C C . PHE A 1 89 ? -2.618 -9.503 -10.427 1.00 87.19 89 PHE A C 1
ATOM 701 O O . PHE A 1 89 ? -3.210 -10.546 -10.150 1.00 87.19 89 PHE A O 1
ATOM 708 N N . ILE A 1 90 ? -2.322 -8.592 -9.507 1.00 80.75 90 ILE A N 1
ATOM 709 C CA . ILE A 1 90 ? -2.826 -8.630 -8.140 1.00 80.75 90 ILE A CA 1
ATOM 710 C C . ILE A 1 90 ? -3.812 -7.480 -8.010 1.00 80.75 90 ILE A C 1
ATOM 712 O O . ILE A 1 90 ? -3.428 -6.313 -8.065 1.00 80.75 90 ILE A O 1
ATOM 716 N N . ASP A 1 91 ? -5.081 -7.817 -7.801 1.00 68.06 91 ASP A N 1
ATOM 717 C CA . ASP A 1 91 ? -6.091 -6.832 -7.437 1.00 68.06 91 ASP A CA 1
ATOM 718 C C . ASP A 1 91 ? -5.843 -6.399 -5.989 1.00 68.06 91 ASP A C 1
ATOM 720 O O . ASP A 1 91 ? -6.287 -7.005 -5.014 1.00 68.06 91 ASP A O 1
ATOM 724 N N . SER A 1 92 ? -4.973 -5.406 -5.859 1.00 56.88 92 SER A N 1
ATOM 725 C CA . SER A 1 92 ? -4.420 -4.960 -4.593 1.00 56.88 92 SER A CA 1
ATOM 726 C C . SER A 1 92 ? -5.313 -3.952 -3.889 1.00 56.88 92 SER A C 1
ATOM 728 O O . SER A 1 92 ? -4.782 -3.113 -3.174 1.00 56.88 92 SER A O 1
ATOM 730 N N . LEU A 1 93 ? -6.646 -4.028 -3.963 1.00 53.41 93 LEU A N 1
ATOM 731 C CA . LEU A 1 93 ? -7.457 -3.230 -3.030 1.00 53.41 93 LEU A CA 1
ATOM 732 C C . LEU A 1 93 ? -7.025 -3.452 -1.562 1.00 53.41 93 LEU A C 1
ATOM 734 O O . LEU A 1 93 ? -7.036 -2.513 -0.769 1.00 53.41 93 LEU A O 1
ATOM 738 N N . GLU A 1 94 ? -6.525 -4.644 -1.217 1.00 48.81 94 GLU A N 1
ATOM 739 C CA . GLU A 1 94 ? -5.987 -4.929 0.120 1.00 48.81 94 GLU A CA 1
ATOM 740 C C . GLU A 1 94 ? -4.515 -4.514 0.334 1.00 48.81 94 GLU A C 1
ATOM 742 O O . GLU A 1 94 ? -4.142 -4.166 1.454 1.00 48.81 94 GLU A O 1
ATOM 747 N N . LYS A 1 95 ? -3.662 -4.488 -0.707 1.00 46.69 95 LYS A N 1
ATOM 748 C CA . LYS A 1 95 ? -2.235 -4.101 -0.578 1.00 46.69 95 LYS A CA 1
ATOM 749 C C . LYS A 1 95 ? -1.925 -2.665 -0.992 1.00 46.69 95 LYS A C 1
ATOM 751 O O . LYS A 1 95 ? -0.875 -2.170 -0.599 1.00 46.69 95 LYS A O 1
ATOM 756 N N . ILE A 1 96 ? -2.803 -1.966 -1.708 1.00 48.34 96 ILE A N 1
ATOM 757 C CA . ILE A 1 96 ? -2.681 -0.527 -1.994 1.00 48.34 96 ILE A CA 1
ATOM 758 C C . ILE A 1 96 ? -2.620 0.231 -0.662 1.00 48.34 96 ILE A C 1
ATOM 760 O O . ILE A 1 96 ? -1.784 1.108 -0.514 1.00 48.34 96 ILE A O 1
ATOM 764 N N . ASN A 1 97 ? -3.342 -0.202 0.376 1.00 48.72 97 ASN A N 1
ATOM 765 C CA . ASN A 1 97 ? -3.203 0.381 1.717 1.00 48.72 97 ASN A CA 1
ATOM 766 C C . ASN A 1 97 ? -1.820 0.177 2.375 1.00 48.72 97 ASN A C 1
ATOM 768 O O . ASN A 1 97 ? -1.476 0.927 3.282 1.00 48.72 97 ASN A O 1
ATOM 772 N N . GLN A 1 98 ? -1.019 -0.805 1.943 1.00 46.00 98 GLN A N 1
ATOM 773 C CA . GLN A 1 98 ? 0.316 -1.081 2.504 1.00 46.00 98 GLN A CA 1
ATOM 774 C C . GLN A 1 98 ? 1.475 -0.657 1.583 1.00 46.00 98 GLN A C 1
ATOM 776 O O . GLN A 1 98 ? 2.562 -0.361 2.071 1.00 46.00 98 GLN A O 1
ATOM 781 N N . LYS A 1 99 ? 1.259 -0.613 0.261 1.00 43.56 99 LYS A N 1
ATOM 782 C CA . LYS A 1 99 ? 2.259 -0.276 -0.769 1.00 43.56 99 LYS A CA 1
ATOM 783 C C . LYS A 1 99 ? 1.997 1.044 -1.502 1.00 43.56 99 LYS A C 1
ATOM 785 O O . LYS A 1 99 ? 2.901 1.514 -2.178 1.00 43.56 99 LYS A O 1
ATOM 790 N N . ALA A 1 100 ? 0.844 1.699 -1.319 1.00 47.31 100 ALA A N 1
ATOM 791 C CA . ALA A 1 100 ? 0.666 3.118 -1.669 1.00 47.31 100 ALA A CA 1
ATOM 792 C C . ALA A 1 100 ? 1.299 4.058 -0.632 1.00 47.31 100 ALA A C 1
ATOM 794 O O . ALA A 1 100 ? 0.966 5.239 -0.548 1.00 47.31 100 ALA A O 1
ATOM 795 N N . LEU A 1 101 ? 2.282 3.555 0.115 1.00 49.81 101 LEU A N 1
ATOM 796 C CA . LEU A 1 101 ? 3.435 4.369 0.435 1.00 49.81 101 LEU A CA 1
ATOM 797 C C . LEU A 1 101 ? 4.025 4.786 -0.915 1.00 49.81 101 LEU A C 1
ATOM 799 O O . LEU A 1 101 ? 4.758 4.042 -1.563 1.00 49.81 101 LEU A O 1
ATOM 803 N N . LEU A 1 102 ? 3.608 5.972 -1.358 1.00 50.50 102 LEU A N 1
ATOM 804 C CA . LEU A 1 102 ? 4.236 6.792 -2.389 1.00 50.50 102 LEU A CA 1
ATOM 805 C C . LEU A 1 102 ? 5.772 6.711 -2.254 1.00 50.50 102 LEU A C 1
ATOM 807 O O . LEU A 1 102 ? 6.274 6.256 -1.225 1.00 50.50 102 LEU A O 1
ATOM 811 N N . PRO A 1 103 ? 6.565 7.210 -3.213 1.00 46.84 103 PRO A N 1
ATOM 812 C CA . PRO A 1 103 ? 7.960 7.542 -2.939 1.00 46.84 103 PRO A CA 1
ATOM 813 C C . PRO A 1 103 ? 8.006 8.586 -1.797 1.00 46.84 103 PRO A C 1
ATOM 815 O O . PRO A 1 103 ? 8.049 9.787 -2.022 1.00 46.84 103 PRO A O 1
ATOM 818 N N . TYR A 1 104 ? 7.912 8.125 -0.549 1.00 52.16 104 TYR A N 1
ATOM 819 C CA . TYR A 1 104 ? 7.782 8.889 0.692 1.00 52.16 104 TYR A CA 1
ATOM 820 C C . TYR A 1 104 ? 9.173 9.347 1.146 1.00 52.16 104 TYR A C 1
ATOM 822 O O . TYR A 1 104 ? 9.485 9.365 2.331 1.00 52.16 104 TYR A O 1
ATOM 830 N N . SER A 1 105 ? 10.049 9.684 0.198 1.00 53.56 105 SER A N 1
ATOM 831 C CA . SER A 1 105 ? 11.343 10.283 0.513 1.00 53.56 105 SER A CA 1
ATOM 832 C C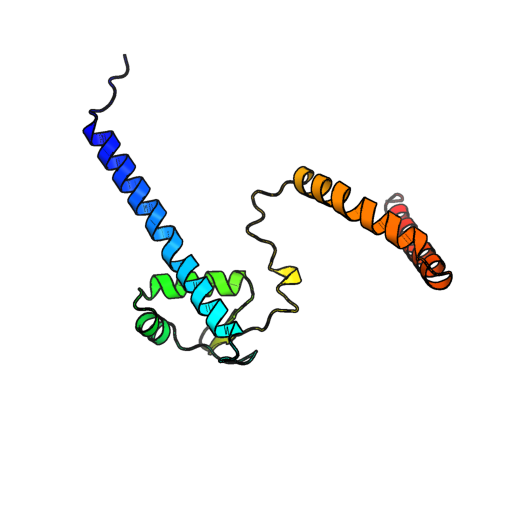 . SER A 1 105 ? 11.211 11.749 0.938 1.00 53.56 105 SER A C 1
ATOM 834 O O . SER A 1 105 ? 12.121 12.244 1.592 1.00 53.56 105 SER A O 1
ATOM 836 N N . ASP A 1 106 ? 10.078 12.405 0.644 1.00 56.53 106 ASP A N 1
ATOM 837 C CA . ASP A 1 106 ? 9.905 13.854 0.849 1.00 56.53 106 ASP A CA 1
ATOM 838 C C . ASP A 1 106 ? 8.824 14.251 1.870 1.00 56.53 106 ASP A C 1
ATOM 840 O O . ASP A 1 106 ? 8.609 15.438 2.096 1.00 56.53 106 ASP A O 1
ATOM 844 N N . ILE A 1 107 ? 8.121 13.303 2.499 1.00 72.50 107 ILE A N 1
ATOM 845 C CA . ILE A 1 107 ? 7.076 13.642 3.479 1.00 72.50 107 ILE A CA 1
ATOM 846 C C . ILE A 1 107 ? 7.653 13.442 4.874 1.00 72.50 107 ILE A C 1
ATOM 848 O O . ILE A 1 107 ? 7.782 12.318 5.365 1.00 72.50 107 ILE A O 1
ATOM 852 N N . GLY A 1 108 ? 8.037 14.552 5.494 1.00 79.25 108 GLY A N 1
ATOM 853 C CA . GLY A 1 108 ? 8.597 14.565 6.829 1.00 79.25 108 GLY A CA 1
ATOM 854 C C . GLY A 1 108 ? 7.538 14.397 7.927 1.00 79.25 108 GLY A C 1
ATOM 855 O O . GLY A 1 108 ? 6.324 14.451 7.692 1.00 79.25 108 GLY A O 1
ATOM 856 N N . PRO A 1 109 ? 7.990 14.203 9.179 1.00 82.94 109 PRO A N 1
ATOM 857 C CA . PRO A 1 109 ? 7.103 14.125 10.336 1.00 82.94 109 PRO A CA 1
ATOM 858 C C . PRO A 1 109 ? 6.221 15.369 10.499 1.00 82.94 109 PRO A C 1
ATOM 860 O O . PRO A 1 109 ? 5.099 15.264 10.986 1.00 82.94 109 PRO A O 1
ATOM 863 N N . PHE A 1 110 ? 6.707 16.544 10.087 1.00 85.69 110 PHE A N 1
ATOM 864 C CA . PHE A 1 110 ? 5.983 17.805 10.224 1.00 85.69 110 PHE A CA 1
ATOM 865 C C . PHE A 1 110 ? 4.802 17.903 9.262 1.00 85.69 110 PHE A C 1
ATOM 867 O O . PHE A 1 110 ? 3.707 18.263 9.686 1.00 85.69 110 PHE A O 1
ATOM 874 N N . GLU A 1 111 ? 4.991 17.521 8.003 1.00 85.12 111 GLU A N 1
ATOM 875 C CA . GLU A 1 111 ? 3.940 17.475 6.987 1.00 85.12 111 GLU A CA 1
ATOM 876 C C . GLU A 1 111 ? 2.839 16.489 7.403 1.00 85.12 111 GLU A C 1
ATOM 878 O O . GLU A 1 111 ? 1.645 16.780 7.290 1.00 85.12 111 GLU A O 1
ATOM 883 N N . LEU A 1 112 ? 3.234 15.345 7.974 1.00 86.62 112 LEU A N 1
ATOM 884 C CA . LEU A 1 112 ? 2.302 14.357 8.510 1.00 86.62 112 LEU A CA 1
ATOM 885 C C . LEU A 1 112 ? 1.523 14.914 9.713 1.00 86.62 112 LEU A C 1
ATOM 887 O O . LEU A 1 112 ? 0.300 14.772 9.775 1.00 86.62 112 LEU A O 1
ATOM 891 N N . LEU A 1 113 ? 2.197 15.585 10.653 1.00 89.88 113 LEU A N 1
ATOM 892 C CA . LEU A 1 113 ? 1.544 16.220 11.803 1.00 89.88 113 LEU A CA 1
ATOM 893 C C . LEU A 1 113 ? 0.568 17.324 11.378 1.00 89.88 113 LEU A C 1
ATOM 895 O O . LEU A 1 113 ? -0.532 17.399 11.925 1.00 89.88 113 LEU A O 1
ATOM 899 N N . GLN A 1 114 ? 0.925 18.136 10.383 1.00 89.19 114 GLN A N 1
ATOM 900 C CA . GLN A 1 114 ? 0.040 19.163 9.828 1.00 89.19 114 GLN A CA 1
ATOM 901 C C . GLN A 1 114 ? -1.221 18.544 9.216 1.00 89.19 114 GLN A C 1
ATOM 903 O O . GLN A 1 114 ? -2.331 18.994 9.505 1.00 89.19 114 GLN A O 1
ATOM 908 N N . ALA A 1 115 ? -1.077 17.471 8.433 1.00 89.50 115 ALA A N 1
ATOM 909 C CA . ALA A 1 115 ? -2.221 16.754 7.875 1.00 89.50 115 ALA A CA 1
ATOM 910 C C . ALA A 1 115 ? -3.135 16.189 8.979 1.00 89.50 115 ALA A C 1
ATOM 912 O O . ALA A 1 115 ? -4.357 16.356 8.922 1.00 89.50 115 ALA A O 1
ATOM 913 N N . ARG A 1 116 ? -2.553 15.584 10.026 1.00 92.88 116 ARG A N 1
ATOM 914 C CA . ARG A 1 116 ? -3.311 15.074 11.182 1.00 92.88 116 ARG A CA 1
ATOM 915 C C . ARG A 1 116 ? -4.066 16.177 11.912 1.00 92.88 116 ARG A C 1
ATOM 917 O O . ARG A 1 116 ? -5.240 15.991 12.211 1.00 92.88 116 ARG A O 1
ATOM 924 N N . GLN A 1 117 ? -3.444 17.332 12.154 1.00 91.56 117 GLN A N 1
ATOM 925 C CA . GLN A 1 117 ? -4.101 18.454 12.835 1.00 91.56 117 GLN A CA 1
ATOM 926 C C . GLN A 1 117 ? -5.382 18.903 12.120 1.00 91.56 117 GLN A C 1
ATOM 928 O O . GLN A 1 117 ? -6.392 19.165 12.779 1.00 91.56 117 GLN A O 1
ATOM 933 N N . VAL A 1 118 ? -5.354 18.947 10.785 1.00 91.00 118 VAL A N 1
ATOM 934 C CA . VAL A 1 118 ? -6.504 19.352 9.965 1.00 91.00 118 VAL A CA 1
ATOM 935 C C . VAL A 1 118 ? -7.596 18.279 9.956 1.00 91.00 118 VAL A C 1
ATOM 937 O O . VAL A 1 118 ? -8.778 18.598 10.088 1.00 91.00 118 VAL A O 1
ATOM 940 N N . ILE A 1 119 ? -7.226 17.008 9.803 1.00 93.44 119 ILE A N 1
ATOM 941 C CA . ILE A 1 119 ? -8.193 15.922 9.597 1.00 93.44 119 ILE A CA 1
ATOM 942 C C . ILE A 1 119 ? -8.750 15.405 10.932 1.00 93.44 119 ILE A C 1
ATOM 944 O O . ILE A 1 119 ? -9.966 15.324 11.113 1.00 93.44 119 ILE A O 1
ATOM 948 N N . GLU A 1 120 ? -7.885 15.085 11.893 1.00 94.31 120 GLU A N 1
ATOM 949 C CA . GLU A 1 120 ? -8.272 14.372 13.117 1.00 94.31 120 GLU A CA 1
ATOM 950 C C . GLU A 1 120 ? -9.133 15.222 14.045 1.00 94.31 120 GLU A C 1
ATOM 952 O O . GLU A 1 120 ? -10.073 14.699 14.641 1.00 94.31 120 GLU A O 1
ATOM 957 N N . SER A 1 121 ? -8.878 16.530 14.133 1.00 92.38 121 SER A N 1
ATOM 958 C CA . SER A 1 121 ? -9.668 17.440 14.974 1.00 92.38 121 SER A CA 1
ATOM 959 C C . SER A 1 121 ? -11.136 17.471 14.544 1.00 92.38 121 SER A C 1
ATOM 961 O O . SER A 1 121 ? -12.040 17.360 15.373 1.00 92.38 121 SER A O 1
ATOM 963 N N . ASN A 1 122 ? -11.374 17.556 13.231 1.00 91.31 122 ASN A N 1
ATOM 964 C CA . ASN A 1 122 ? -12.717 17.570 12.658 1.00 91.31 122 ASN A CA 1
ATOM 965 C C . ASN A 1 122 ? -13.425 16.225 12.855 1.00 91.31 122 ASN A C 1
ATOM 967 O O . ASN A 1 122 ? -14.572 16.189 13.301 1.00 91.31 122 ASN A O 1
ATOM 971 N N . ILE A 1 123 ? -12.727 15.116 12.586 1.00 94.50 123 ILE A N 1
ATOM 972 C CA . ILE A 1 123 ? -13.270 13.766 12.787 1.00 94.50 123 ILE A CA 1
ATOM 973 C C . ILE A 1 123 ? -13.617 13.536 14.259 1.00 94.50 123 ILE A C 1
ATOM 975 O O . ILE A 1 123 ? -14.699 13.041 14.563 1.00 94.50 123 ILE A O 1
ATOM 979 N N . THR A 1 124 ? -12.729 13.920 15.177 1.00 93.19 124 THR A N 1
ATOM 980 C CA . THR A 1 124 ? -12.918 13.726 16.621 1.00 93.19 124 THR A CA 1
ATOM 981 C C . THR A 1 124 ? -14.090 14.550 17.136 1.00 93.19 124 THR A C 1
ATOM 983 O O . THR A 1 124 ? -14.923 14.028 17.876 1.00 93.19 124 THR A O 1
ATOM 986 N N . GLY A 1 125 ? -14.202 15.811 16.707 1.00 93.38 125 GLY A N 1
ATOM 987 C CA . GLY A 1 125 ? -15.344 16.659 17.041 1.00 93.38 125 GLY A CA 1
ATOM 988 C C . GLY A 1 125 ? -16.662 16.057 16.553 1.00 93.38 125 GLY A C 1
ATOM 989 O O . GLY A 1 125 ? -17.615 15.952 17.322 1.00 93.38 125 GLY A O 1
ATOM 990 N N . PHE A 1 126 ? -16.701 15.580 15.306 1.00 93.38 126 PHE A N 1
ATOM 991 C CA . PHE A 1 126 ? -17.890 14.929 14.759 1.00 93.38 126 PHE A CA 1
ATOM 992 C C . PHE A 1 126 ? -18.235 13.637 15.514 1.00 93.38 126 PHE A C 1
ATOM 994 O O . PHE A 1 126 ? -19.375 13.457 15.949 1.00 93.38 126 PHE A O 1
ATOM 1001 N N . ALA A 1 127 ? -17.246 12.775 15.757 1.00 93.94 127 ALA A N 1
ATOM 1002 C CA . ALA A 1 127 ? -17.415 11.535 16.508 1.00 93.94 127 ALA A CA 1
ATOM 1003 C C . ALA A 1 127 ? -17.946 11.790 17.926 1.00 93.94 127 ALA A C 1
ATOM 1005 O O . ALA A 1 127 ? -18.856 11.091 18.365 1.00 93.94 127 ALA A O 1
ATOM 1006 N N . ALA A 1 128 ? -17.459 12.824 18.618 1.00 94.50 128 ALA A N 1
ATOM 1007 C CA . ALA A 1 128 ? -17.917 13.178 19.961 1.00 94.50 128 ALA A CA 1
ATOM 1008 C C . ALA A 1 128 ? -19.413 13.535 20.011 1.00 94.50 128 ALA A C 1
ATOM 1010 O O . ALA A 1 128 ? -20.071 13.261 21.012 1.00 94.50 128 ALA A O 1
ATOM 1011 N N . THR A 1 129 ? -19.967 14.101 18.934 1.00 94.31 129 THR A N 1
ATOM 1012 C CA . THR A 1 129 ? -21.404 14.426 18.858 1.00 94.31 129 THR A CA 1
ATOM 1013 C C . THR A 1 129 ? -22.297 13.224 18.552 1.00 94.31 129 THR A C 1
ATOM 1015 O O . THR A 1 129 ? -23.486 13.266 18.854 1.00 94.31 129 THR A O 1
ATOM 1018 N N . GLN A 1 130 ? -21.743 12.159 17.966 1.00 94.25 130 GLN A N 1
ATOM 1019 C CA . GLN A 1 130 ? -22.497 10.992 17.486 1.00 94.25 130 GLN A CA 1
ATOM 1020 C C . GLN A 1 130 ? -22.231 9.709 18.289 1.00 94.25 130 GLN A C 1
ATOM 1022 O O . GLN A 1 130 ? -22.875 8.687 18.052 1.00 94.25 130 GLN A O 1
ATOM 1027 N N . ILE A 1 131 ? -21.278 9.732 19.224 1.00 95.56 131 ILE A N 1
ATOM 1028 C CA . ILE A 1 131 ? -20.831 8.535 19.936 1.00 95.56 131 ILE A CA 1
ATOM 1029 C C . ILE A 1 131 ? -21.944 7.911 20.789 1.00 95.56 131 ILE A C 1
ATOM 1031 O O . ILE A 1 131 ? -22.606 8.574 21.589 1.00 95.56 131 ILE A O 1
ATOM 1035 N N . ARG A 1 132 ? -22.121 6.592 20.668 1.00 96.31 132 ARG A N 1
ATOM 1036 C CA . ARG A 1 132 ? -23.060 5.815 21.488 1.00 96.31 132 ARG A CA 1
ATOM 1037 C C . ARG A 1 132 ? -22.372 5.257 22.730 1.00 96.31 132 ARG A C 1
ATOM 1039 O O . ARG A 1 132 ? -21.163 5.041 22.769 1.00 96.31 132 ARG A O 1
ATOM 1046 N N . PHE A 1 133 ? -23.165 4.924 23.748 1.00 93.00 133 PHE A N 1
ATOM 1047 C CA . PHE A 1 133 ? -22.655 4.418 25.030 1.00 93.00 133 PHE A CA 1
ATOM 1048 C C . PHE A 1 133 ? -21.735 3.188 24.893 1.00 93.00 133 PHE A C 1
ATOM 1050 O O . PHE A 1 133 ? -20.699 3.099 25.553 1.00 93.00 133 PHE A O 1
ATOM 1057 N N . ASN A 1 134 ? -22.083 2.248 24.008 1.00 94.06 134 ASN A N 1
ATOM 1058 C CA . ASN A 1 134 ? -21.275 1.048 23.775 1.00 94.06 134 ASN A CA 1
ATOM 1059 C C . ASN A 1 134 ? -19.924 1.370 23.113 1.00 94.06 134 ASN A C 1
ATOM 1061 O O . ASN A 1 134 ? -18.916 0.767 23.478 1.00 94.06 134 ASN A O 1
ATOM 1065 N N . GLU A 1 135 ? -19.894 2.344 22.202 1.00 93.88 135 GLU A N 1
ATOM 1066 C CA . GLU A 1 135 ? -18.681 2.811 21.518 1.00 93.88 135 GLU A CA 1
ATOM 1067 C C . GLU A 1 135 ? -17.770 3.564 22.498 1.00 93.88 135 GLU A C 1
ATOM 1069 O O . GLU A 1 135 ? -16.569 3.312 22.547 1.00 93.88 135 GLU A O 1
ATOM 1074 N N . LEU A 1 136 ? -18.342 4.387 23.386 1.00 94.00 136 LEU A N 1
ATOM 1075 C CA . LEU A 1 136 ? -17.595 5.046 24.462 1.00 94.00 136 LEU A CA 1
ATOM 1076 C C . LEU A 1 136 ? -16.953 4.032 25.423 1.00 94.00 136 LEU A C 1
ATOM 1078 O O . LEU A 1 136 ? -15.808 4.196 25.844 1.00 94.00 136 LEU A O 1
ATOM 1082 N N . LYS A 1 137 ? -17.672 2.957 25.764 1.00 96.00 137 LYS A N 1
ATOM 1083 C CA . LYS A 1 137 ? -17.134 1.873 26.598 1.00 96.00 137 LYS A CA 1
ATOM 1084 C C . LYS A 1 137 ? -15.993 1.129 25.900 1.00 96.00 137 LYS A C 1
ATOM 1086 O O . LYS A 1 137 ? -15.031 0.747 26.562 1.00 96.00 137 LYS A O 1
ATOM 1091 N N . GLN A 1 138 ? -16.092 0.914 24.589 1.00 95.00 138 GLN A N 1
ATOM 1092 C CA . GLN A 1 138 ? -15.006 0.330 23.799 1.00 95.00 138 GLN A CA 1
ATOM 1093 C C . GLN A 1 138 ? -13.785 1.251 23.757 1.00 95.00 138 GLN A C 1
ATOM 1095 O O . GLN A 1 138 ? -12.681 0.777 24.009 1.00 95.00 138 GLN A O 1
ATOM 1100 N N . LEU A 1 139 ? -13.982 2.554 23.545 1.00 94.00 139 LEU A N 1
ATOM 1101 C CA . LEU A 1 139 ? -12.897 3.535 23.531 1.00 94.00 139 LEU A CA 1
ATOM 1102 C C . LEU A 1 139 ? -12.123 3.547 24.857 1.00 94.00 139 LEU A C 1
ATOM 1104 O O . LEU A 1 139 ? -10.898 3.479 24.852 1.00 94.00 139 LEU A O 1
ATOM 1108 N N . LYS A 1 140 ? -12.828 3.531 25.999 1.00 94.81 140 LYS A N 1
ATOM 1109 C CA . LYS A 1 140 ? -12.190 3.436 27.325 1.00 94.81 140 LYS A CA 1
ATOM 1110 C C . LYS A 1 140 ? -11.332 2.182 27.479 1.00 94.81 140 LYS A C 1
ATOM 1112 O O . LYS A 1 140 ? -10.205 2.273 27.946 1.00 94.81 140 LYS A O 1
ATOM 1117 N N . ARG A 1 141 ? -11.831 1.025 27.031 1.00 95.50 141 ARG A N 1
ATOM 1118 C CA . ARG A 1 141 ? -11.065 -0.232 27.075 1.00 95.50 141 ARG A CA 1
ATOM 1119 C C . ARG A 1 141 ? -9.789 -0.163 26.239 1.00 95.50 141 ARG A C 1
ATOM 1121 O O . ARG A 1 141 ? -8.784 -0.729 26.648 1.00 95.50 141 ARG A O 1
ATOM 1128 N N . ILE A 1 142 ? -9.832 0.502 25.085 1.00 95.06 142 ILE A N 1
ATOM 1129 C CA . ILE A 1 142 ? -8.656 0.679 24.223 1.00 95.06 142 ILE A CA 1
ATOM 1130 C C . ILE A 1 142 ? -7.604 1.541 24.934 1.00 95.06 142 ILE A C 1
ATOM 1132 O O . ILE A 1 142 ? -6.438 1.160 24.964 1.00 95.06 142 ILE A O 1
ATOM 1136 N N . ILE A 1 143 ? -8.013 2.646 25.566 1.00 93.69 143 ILE A N 1
ATOM 1137 C CA . ILE A 1 143 ? -7.101 3.517 26.329 1.00 93.69 143 ILE A CA 1
ATOM 1138 C C . ILE A 1 143 ? -6.476 2.752 27.504 1.00 93.69 143 ILE A C 1
ATOM 1140 O O . ILE A 1 143 ? -5.258 2.747 27.656 1.00 93.69 143 ILE A O 1
ATOM 1144 N N . GLU A 1 144 ? -7.279 2.012 28.273 1.00 94.62 144 GLU A N 1
ATOM 1145 C CA . GLU A 1 144 ?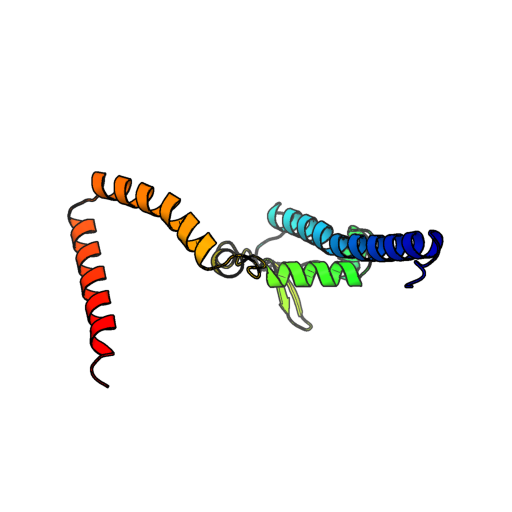 -6.780 1.175 29.376 1.00 94.62 144 GLU A CA 1
ATOM 1146 C C . GLU A 1 144 ? -5.775 0.109 28.900 1.00 94.62 144 GLU A C 1
ATOM 1148 O O . GLU A 1 144 ? -4.838 -0.242 29.618 1.00 94.62 144 GLU A O 1
ATOM 1153 N N . GLN A 1 145 ? -5.958 -0.444 27.696 1.00 93.50 145 GLN A N 1
ATOM 1154 C CA . GLN A 1 145 ? -5.003 -1.383 27.101 1.00 93.50 145 GLN A CA 1
ATOM 1155 C C . GLN A 1 145 ? -3.696 -0.693 26.702 1.00 93.50 145 GLN A C 1
ATOM 1157 O O . GLN A 1 145 ? -2.629 -1.265 26.920 1.00 93.50 145 GLN A O 1
ATOM 1162 N N . GLN A 1 146 ? -3.768 0.521 26.152 1.00 90.38 146 GLN A N 1
ATOM 1163 C CA . GLN A 1 146 ? -2.592 1.309 25.782 1.00 90.38 146 GLN A CA 1
ATOM 1164 C C . GLN A 1 146 ? -1.769 1.705 27.011 1.00 90.38 146 GLN A C 1
ATOM 1166 O O . GLN A 1 146 ? -0.557 1.505 27.022 1.00 90.38 146 GLN A O 1
ATOM 1171 N N . GLU A 1 147 ? -2.413 2.187 28.076 1.00 92.00 147 GLU A N 1
ATOM 1172 C CA . GLU A 1 147 ? -1.734 2.556 29.326 1.00 92.00 147 GLU A CA 1
ATOM 1173 C C . GLU A 1 147 ? -0.966 1.374 29.931 1.00 92.00 147 GLU A C 1
ATOM 1175 O O . GLU A 1 147 ? 0.179 1.525 30.358 1.00 92.00 147 GLU A O 1
ATOM 1180 N N . LYS A 1 148 ? -1.551 0.170 29.895 1.00 90.06 148 LYS A N 1
ATOM 1181 C CA . LYS A 1 148 ? -0.882 -1.056 30.359 1.00 90.06 148 LYS A CA 1
ATOM 1182 C C . LYS A 1 148 ? 0.336 -1.434 29.519 1.00 90.06 148 LYS A C 1
ATOM 1184 O O . LYS A 1 148 ? 1.268 -2.023 30.056 1.00 90.06 148 LYS A O 1
ATOM 1189 N N . GLN A 1 149 ? 0.331 -1.130 28.223 1.00 85.44 149 GLN A N 1
ATOM 1190 C CA . GLN A 1 149 ? 1.468 -1.400 27.338 1.00 85.44 149 GLN A CA 1
ATOM 1191 C C . GLN A 1 149 ? 2.597 -0.384 27.536 1.00 85.44 149 GLN A C 1
ATOM 1193 O O . GLN A 1 149 ? 3.759 -0.762 27.470 1.00 85.44 149 GLN A O 1
ATOM 1198 N N . ILE A 1 150 ? 2.265 0.875 27.830 1.00 81.50 150 ILE A N 1
ATOM 1199 C CA . ILE A 1 150 ? 3.249 1.942 28.063 1.00 81.50 150 ILE A CA 1
ATOM 1200 C C . ILE A 1 150 ? 3.890 1.814 29.456 1.00 81.50 150 ILE A C 1
ATOM 1202 O O . ILE A 1 150 ? 5.097 1.976 29.594 1.00 81.50 150 ILE A O 1
ATOM 1206 N N . GLY A 1 151 ? 3.111 1.481 30.492 1.00 65.69 151 GLY A N 1
ATOM 1207 C CA . GLY A 1 151 ? 3.614 1.336 31.867 1.00 65.69 151 GLY A CA 1
ATOM 1208 C C . GLY A 1 151 ? 4.428 0.063 32.138 1.00 65.69 151 GLY A C 1
ATOM 1209 O O . GLY A 1 151 ? 5.042 -0.049 33.195 1.00 65.69 151 GLY A O 1
ATOM 1210 N N . GLY A 1 152 ? 4.441 -0.901 31.212 1.00 56.38 152 GLY A N 1
ATOM 1211 C CA . GLY A 1 152 ? 5.219 -2.141 31.332 1.00 56.38 152 GLY A CA 1
ATOM 1212 C C . GLY A 1 152 ? 6.698 -2.021 30.943 1.00 56.38 152 GLY A C 1
ATOM 1213 O O . GLY A 1 152 ? 7.447 -2.967 31.173 1.00 56.38 152 GLY A O 1
ATOM 1214 N N . ASP A 1 153 ? 7.113 -0.888 30.366 1.00 54.09 153 ASP A N 1
ATOM 1215 C CA . ASP A 1 153 ? 8.476 -0.667 29.850 1.00 54.09 153 ASP A CA 1
ATOM 1216 C C . ASP A 1 153 ? 9.354 0.170 30.804 1.00 54.09 153 ASP A C 1
ATOM 1218 O O . ASP A 1 153 ? 10.547 0.336 30.582 1.00 54.09 153 ASP A O 1
ATOM 1222 N N . SER A 1 154 ? 8.779 0.683 31.898 1.00 53.44 154 SER A N 1
ATOM 1223 C CA . SER A 1 154 ? 9.468 1.514 32.899 1.00 53.44 154 SER A CA 1
ATOM 1224 C C . SER A 1 154 ? 10.092 0.737 34.072 1.00 53.44 154 SER A C 1
ATOM 1226 O O . SER A 1 154 ? 10.592 1.367 34.999 1.00 53.44 154 SER A O 1
ATOM 1228 N N . ASP A 1 155 ? 10.076 -0.601 34.038 1.00 54.50 155 ASP A N 1
ATOM 1229 C CA . ASP A 1 155 ? 10.547 -1.478 35.131 1.00 54.50 155 ASP A CA 1
ATOM 1230 C C . ASP A 1 155 ? 11.684 -2.445 34.706 1.00 54.50 155 ASP A C 1
ATOM 1232 O O . ASP A 1 155 ? 11.851 -3.525 35.281 1.00 54.50 155 ASP A O 1
ATOM 1236 N N . LYS A 1 156 ? 12.487 -2.080 33.695 1.00 41.25 156 LYS A N 1
ATOM 1237 C CA . LYS A 1 156 ? 13.720 -2.796 33.312 1.00 41.25 156 LYS A CA 1
ATOM 1238 C C . LYS A 1 156 ? 14.926 -1.880 33.173 1.00 41.25 156 LYS A C 1
ATOM 1240 O O . LYS A 1 156 ? 14.769 -0.776 32.614 1.00 41.25 156 LYS A O 1
#

Mean predicted aligned error: 17.62 Å

Solvent-accessible surface area (backbone atoms only — not comparable to full-atom values): 9063 Å² total; per-residue (Å²): 138,84,80,76,77,59,75,66,59,57,53,52,52,52,49,52,53,51,58,58,57,60,63,74,44,56,26,55,58,51,30,52,54,53,49,51,49,46,71,68,66,82,47,56,71,69,36,71,54,76,53,61,67,58,48,14,64,75,69,73,47,54,57,69,41,43,51,51,13,50,52,52,35,37,62,46,38,45,30,46,77,42,90,98,77,48,41,27,35,38,74,28,82,77,43,39,81,72,31,64,65,56,92,66,85,78,69,48,75,63,59,52,50,53,54,44,59,65,51,49,54,55,51,49,55,53,46,70,77,68,66,46,74,70,57,53,54,49,51,52,53,52,52,56,53,50,53,56,61,62,66,66,66,78,83,119

Sequence (156 aa):
MFTLPSSGAIAVYIGMCMEQILTKRRYFDIGLQIEELLYSGVFKAGERLPAERELSERFQTSRTTIREAIIMLELKGVVEVKQGAGTYFIDSLEKINQKAL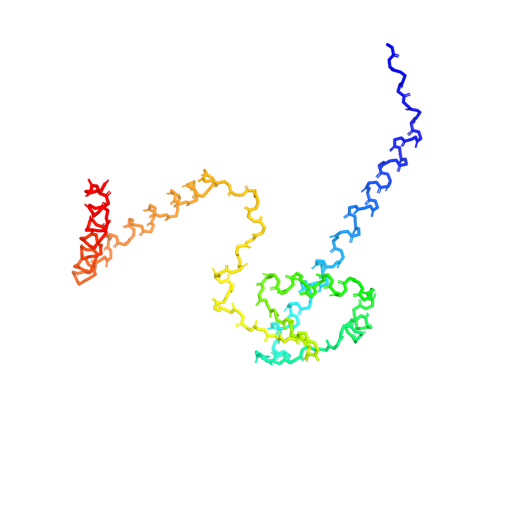LPYSDIGPFELLQARQVIESNITGFAATQIRFNELKQLKRIIEQQEKQIGGDSDK

Secondary structure (DSSP, 8-state):
---PPPHHHHHHHHHHHHHHHHHTTHHHHHHHHHHHHIIIIIS-TTPBPPPHHHHHHHTT--HHHHHHHHHHHHHHTSEEEETTTEEEE--TTTTHHHH----TTS--HHHHHHHHHHHHHHHHHHHHHH--HHHHHHHHHHHHHHHHHHTTSS--

Radius of gyration: 25.29 Å; Cα contacts (8 Å, |Δi|>4): 94; chains: 1; bounding box: 62×54×65 Å

pLDDT: mean 75.75, std 17.46, range [35.88, 96.31]